Protein AF-A0A2E9SSX1-F1 (afdb_monomer_lite)

Structure (mmCIF, N/CA/C/O backbone):
data_AF-A0A2E9SSX1-F1
#
_entry.id   AF-A0A2E9SSX1-F1
#
loop_
_atom_site.group_PDB
_atom_site.id
_atom_site.type_symbol
_atom_site.label_atom_id
_atom_site.label_alt_id
_atom_site.label_comp_id
_atom_site.label_asym_id
_atom_site.label_entity_id
_atom_site.label_seq_id
_atom_site.pdbx_PDB_ins_code
_atom_site.Cartn_x
_atom_site.Cartn_y
_atom_site.Cartn_z
_atom_site.occupancy
_atom_site.B_iso_or_equiv
_atom_site.auth_seq_id
_atom_site.auth_comp_id
_atom_site.auth_asym_id
_atom_site.auth_atom_id
_atom_site.pdbx_PDB_model_num
ATOM 1 N N . MET A 1 1 ? 26.082 -6.716 4.509 1.00 45.62 1 MET A N 1
ATOM 2 C CA . MET A 1 1 ? 25.498 -6.914 5.852 1.00 45.62 1 MET A CA 1
ATOM 3 C C . MET A 1 1 ? 23.989 -6.959 5.685 1.00 45.62 1 MET A C 1
ATOM 5 O O . MET A 1 1 ? 23.463 -6.058 5.045 1.00 45.62 1 MET A O 1
ATOM 9 N N . GLY A 1 2 ? 23.331 -8.030 6.132 1.00 57.78 2 GLY A N 1
ATOM 10 C CA . GLY A 1 2 ? 21.868 -8.143 6.103 1.00 57.78 2 GLY A CA 1
ATOM 11 C C . GLY A 1 2 ? 21.249 -7.467 7.327 1.00 57.78 2 GLY A C 1
ATOM 12 O O . GLY A 1 2 ? 21.902 -7.371 8.363 1.00 57.78 2 GLY A O 1
ATOM 13 N N . CYS A 1 3 ? 20.024 -6.973 7.188 1.00 67.69 3 CYS A N 1
ATOM 14 C CA . CYS A 1 3 ? 19.233 -6.395 8.268 1.00 67.69 3 CYS A CA 1
ATOM 15 C C . CYS A 1 3 ? 17.930 -7.191 8.365 1.00 67.69 3 CYS A C 1
ATOM 17 O O . CYS A 1 3 ? 17.335 -7.484 7.326 1.00 67.69 3 CYS A O 1
ATOM 19 N N . ASP A 1 4 ? 17.511 -7.553 9.578 1.00 73.81 4 ASP A N 1
ATOM 20 C CA . ASP A 1 4 ? 16.279 -8.315 9.768 1.00 73.81 4 ASP A CA 1
ATOM 21 C C . ASP A 1 4 ? 15.068 -7.472 9.360 1.00 73.81 4 ASP A C 1
ATOM 23 O O . ASP A 1 4 ? 14.946 -6.296 9.728 1.00 73.81 4 ASP A O 1
ATOM 27 N N . ALA A 1 5 ? 14.178 -8.091 8.588 1.00 77.62 5 ALA A N 1
ATOM 28 C CA . ALA A 1 5 ? 12.925 -7.507 8.151 1.00 77.62 5 ALA A CA 1
ATOM 29 C C . ALA A 1 5 ? 11.779 -8.464 8.474 1.00 77.62 5 ALA A C 1
ATOM 31 O O . ALA A 1 5 ? 11.847 -9.650 8.152 1.00 77.62 5 ALA A O 1
ATOM 32 N N . TYR A 1 6 ? 10.721 -7.937 9.083 1.00 82.06 6 TYR A N 1
ATOM 33 C CA . TYR A 1 6 ? 9.558 -8.723 9.485 1.00 82.06 6 TYR A CA 1
ATOM 34 C C . TYR A 1 6 ? 8.300 -8.232 8.771 1.00 82.06 6 TYR A C 1
ATOM 36 O O . TYR A 1 6 ? 8.094 -7.020 8.617 1.00 82.06 6 TYR A O 1
ATOM 44 N N . GLY A 1 7 ? 7.456 -9.179 8.362 1.00 86.44 7 GLY A N 1
ATOM 45 C CA . GLY A 1 7 ? 6.079 -8.907 7.966 1.00 86.44 7 GLY A CA 1
ATOM 46 C C . GLY A 1 7 ? 5.145 -8.776 9.164 1.00 86.44 7 GLY A C 1
ATOM 47 O O . GLY A 1 7 ? 5.546 -8.969 10.314 1.00 86.44 7 GLY A O 1
ATOM 48 N N . MET A 1 8 ? 3.887 -8.426 8.901 1.00 87.62 8 MET A N 1
ATOM 49 C CA . MET A 1 8 ? 2.868 -8.286 9.941 1.00 87.62 8 MET A CA 1
ATOM 50 C C . MET A 1 8 ? 1.512 -8.845 9.518 1.00 87.62 8 MET A C 1
ATOM 52 O O . MET A 1 8 ? 1.109 -8.747 8.361 1.00 87.62 8 MET A O 1
ATOM 56 N N . THR A 1 9 ? 0.774 -9.348 10.502 1.00 89.94 9 THR A N 1
ATOM 57 C CA . THR A 1 9 ? -0.653 -9.650 10.380 1.00 89.94 9 THR A CA 1
ATOM 58 C C . THR A 1 9 ? -1.409 -8.764 11.351 1.00 89.94 9 THR A C 1
ATOM 60 O O . THR A 1 9 ? -1.044 -8.6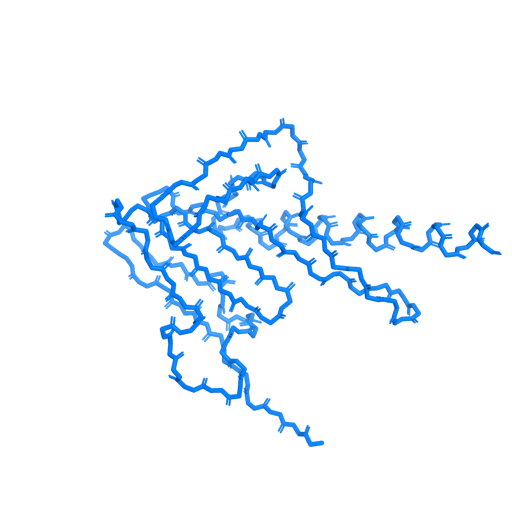66 12.523 1.00 89.94 9 THR A O 1
ATOM 63 N N . ILE A 1 10 ? -2.475 -8.125 10.878 1.00 90.06 10 ILE A N 1
ATOM 64 C CA . ILE A 1 10 ? -3.272 -7.205 11.687 1.00 90.06 10 ILE A CA 1
ATOM 65 C C . ILE A 1 10 ? -4.566 -7.903 12.060 1.00 90.06 10 ILE A C 1
ATOM 67 O O . ILE A 1 10 ? -5.364 -8.241 11.189 1.00 90.06 10 ILE A O 1
ATOM 71 N N . LYS A 1 11 ? -4.782 -8.091 13.359 1.00 91.50 11 LYS A N 1
ATOM 72 C CA . LYS A 1 11 ? -6.036 -8.626 13.888 1.00 91.50 11 LYS A CA 1
ATOM 73 C C . LYS A 1 11 ? -6.933 -7.482 14.317 1.00 91.50 11 LYS A C 1
ATOM 75 O O . LYS A 1 11 ? -6.518 -6.618 15.087 1.00 91.50 11 LYS A O 1
ATOM 80 N N . THR A 1 12 ? -8.157 -7.472 13.812 1.00 88.06 12 THR A N 1
ATOM 81 C CA . THR A 1 12 ? -9.152 -6.443 14.124 1.00 88.06 12 THR A CA 1
ATOM 82 C C . THR A 1 12 ? -10.461 -7.104 14.534 1.00 88.06 12 THR A C 1
ATOM 84 O O . THR A 1 12 ? -10.703 -8.265 14.212 1.00 88.06 12 THR A O 1
ATOM 87 N N . ASN A 1 13 ? -11.356 -6.350 15.174 1.00 88.31 13 ASN A N 1
ATOM 88 C CA . ASN A 1 13 ? -12.698 -6.846 15.508 1.00 88.31 13 ASN A CA 1
ATOM 89 C C . ASN A 1 13 ? -13.545 -7.183 14.267 1.00 88.31 13 ASN A C 1
ATOM 91 O O . ASN A 1 13 ? -14.563 -7.855 14.391 1.00 88.31 13 ASN A O 1
ATOM 95 N N . PHE A 1 14 ? -13.146 -6.707 13.086 1.00 89.56 14 PHE A N 1
ATOM 96 C CA . PHE A 1 14 ? -13.836 -6.969 11.826 1.00 89.56 14 PHE A CA 1
ATOM 97 C C . PHE A 1 14 ? -13.248 -8.183 11.093 1.00 89.56 14 PHE A C 1
ATOM 99 O O . PHE A 1 14 ? -13.913 -8.754 10.231 1.00 89.56 14 PHE A O 1
ATOM 106 N N . GLY A 1 15 ? -12.022 -8.594 11.435 1.00 90.00 15 GLY A N 1
ATOM 107 C CA . GLY A 1 15 ? -11.315 -9.734 10.854 1.00 90.00 15 GLY A CA 1
ATOM 108 C C . GLY A 1 15 ? -9.807 -9.511 10.724 1.00 90.00 15 GLY A C 1
ATOM 109 O O . GLY A 1 15 ? -9.278 -8.450 11.072 1.00 90.00 15 GLY A O 1
ATOM 110 N N . ASP A 1 16 ? -9.127 -10.525 10.189 1.00 92.81 16 ASP A N 1
ATOM 111 C CA . ASP A 1 16 ? -7.666 -10.561 10.078 1.00 92.81 16 ASP A CA 1
ATOM 112 C C . ASP A 1 16 ? -7.192 -10.063 8.706 1.00 92.81 16 ASP A C 1
ATOM 114 O O . ASP A 1 16 ? -7.724 -10.458 7.666 1.00 92.81 16 ASP A O 1
ATOM 118 N N . ILE A 1 17 ? -6.180 -9.200 8.684 1.00 91.88 17 ILE A N 1
ATOM 119 C CA . ILE A 1 17 ? -5.557 -8.663 7.471 1.00 91.88 17 ILE A CA 1
ATOM 120 C C . ILE A 1 17 ? -4.132 -9.210 7.392 1.00 91.88 17 ILE A C 1
ATOM 122 O O . ILE A 1 17 ? -3.223 -8.738 8.075 1.00 91.88 17 ILE A O 1
ATOM 126 N N . GLU A 1 18 ? -3.955 -10.227 6.552 1.00 91.81 18 GLU A N 1
ATOM 127 C CA . GLU A 1 18 ? -2.686 -10.943 6.356 1.00 91.81 18 GLU A CA 1
ATOM 128 C C . GLU A 1 18 ? -1.857 -10.411 5.179 1.00 91.81 18 GLU A C 1
ATOM 130 O O . GLU A 1 18 ? -0.775 -10.919 4.900 1.00 91.81 18 GLU A O 1
ATOM 135 N N . THR A 1 19 ? -2.342 -9.378 4.484 1.00 89.00 19 THR A N 1
ATOM 136 C CA . THR A 1 19 ? -1.723 -8.804 3.276 1.00 89.00 19 THR A CA 1
ATOM 137 C C . THR A 1 19 ? -0.270 -8.355 3.479 1.00 89.00 19 THR A C 1
ATOM 139 O O . THR A 1 19 ? 0.492 -8.243 2.527 1.00 89.00 19 THR A O 1
ATOM 142 N N . PHE A 1 20 ? 0.152 -8.107 4.716 1.00 88.75 20 PHE A N 1
ATOM 143 C CA . PHE A 1 20 ? 1.501 -7.629 5.020 1.00 88.75 20 PHE A CA 1
ATOM 144 C C . PHE A 1 20 ? 2.425 -8.722 5.570 1.00 88.75 20 PHE A C 1
ATOM 146 O O . PHE A 1 20 ? 3.544 -8.411 5.973 1.00 88.75 20 PHE A O 1
ATOM 153 N N . LYS A 1 21 ? 1.994 -9.991 5.596 1.00 86.75 21 LYS A N 1
ATOM 154 C CA . LYS A 1 21 ? 2.782 -11.092 6.178 1.00 86.75 21 LYS A CA 1
ATOM 155 C C . LYS A 1 21 ? 4.102 -11.337 5.437 1.00 86.75 21 LYS A C 1
ATOM 157 O O . LYS A 1 21 ? 5.106 -11.636 6.071 1.00 86.75 21 LYS A O 1
ATOM 162 N N . ASP A 1 22 ? 4.091 -11.142 4.118 1.00 82.38 22 ASP A N 1
ATOM 163 C CA . ASP A 1 22 ? 5.233 -11.372 3.223 1.00 82.38 22 ASP A CA 1
ATOM 164 C C . ASP A 1 22 ? 5.892 -10.054 2.774 1.00 82.38 22 ASP A C 1
ATOM 166 O O . ASP A 1 22 ? 6.783 -10.041 1.925 1.00 82.38 22 ASP A O 1
ATOM 170 N N . VAL A 1 23 ? 5.448 -8.920 3.327 1.00 82.44 23 VAL A N 1
ATOM 171 C CA . VAL A 1 23 ? 5.976 -7.593 3.002 1.00 82.44 23 VAL A CA 1
ATOM 172 C C . VAL A 1 23 ? 6.921 -7.162 4.120 1.00 82.44 23 VAL A C 1
ATOM 174 O O . VAL A 1 23 ? 6.508 -7.154 5.276 1.00 82.44 23 VAL A O 1
ATOM 177 N N . PRO A 1 24 ? 8.163 -6.746 3.825 1.00 81.81 24 PRO A N 1
ATOM 178 C CA . PRO A 1 24 ? 9.053 -6.224 4.851 1.00 81.81 24 PRO A CA 1
ATOM 179 C C . PRO A 1 24 ? 8.508 -4.885 5.362 1.00 81.81 24 PRO A C 1
ATOM 181 O O . PRO A 1 24 ? 8.546 -3.872 4.655 1.00 81.81 24 PRO A O 1
ATOM 184 N N . VAL A 1 25 ? 7.984 -4.881 6.589 1.00 80.62 25 VAL A N 1
ATOM 185 C CA . VAL A 1 25 ? 7.456 -3.669 7.223 1.00 80.62 25 VAL A CA 1
ATOM 186 C C . VAL A 1 25 ? 8.387 -3.158 8.313 1.00 80.62 25 VAL A C 1
ATOM 188 O O . VAL A 1 25 ? 8.759 -1.990 8.297 1.00 80.62 25 VAL A O 1
ATOM 191 N N . MET A 1 26 ? 8.822 -4.028 9.222 1.00 75.94 26 MET A N 1
ATOM 192 C CA . MET A 1 26 ? 9.720 -3.646 10.313 1.00 75.94 26 MET A CA 1
ATOM 193 C C . MET A 1 26 ? 11.161 -3.964 9.922 1.00 75.94 26 MET A C 1
ATOM 195 O O . MET A 1 26 ? 11.598 -5.100 10.087 1.00 75.94 26 MET A O 1
ATOM 199 N N . ILE A 1 27 ? 11.881 -2.982 9.369 1.00 77.38 27 ILE A N 1
ATOM 200 C CA . ILE A 1 27 ? 13.299 -3.126 9.003 1.00 77.38 27 ILE A CA 1
ATOM 201 C C . ILE A 1 27 ? 14.181 -2.565 10.114 1.00 77.38 27 ILE A C 1
ATOM 203 O O . ILE A 1 27 ? 14.109 -1.377 10.433 1.00 77.38 27 ILE A O 1
ATOM 207 N N . GLY A 1 28 ? 15.053 -3.410 10.666 1.00 69.56 28 GLY A N 1
ATOM 208 C CA . GLY A 1 28 ? 16.166 -2.987 11.521 1.00 69.56 28 GLY A CA 1
ATOM 209 C C . GLY A 1 28 ? 15.801 -2.386 12.874 1.00 69.56 28 GLY A C 1
ATOM 210 O O . GLY A 1 28 ? 16.697 -1.928 13.581 1.00 69.56 28 GLY A O 1
ATOM 211 N N . GLN A 1 29 ? 14.517 -2.372 13.243 1.00 69.94 29 GLN A N 1
ATOM 212 C CA . GLN A 1 29 ? 14.017 -1.903 14.535 1.00 69.94 29 GLN A CA 1
ATOM 213 C C . GLN A 1 29 ? 12.773 -2.692 14.951 1.00 69.94 29 GLN A C 1
ATOM 215 O O . GLN A 1 29 ? 11.955 -3.068 14.118 1.00 69.94 29 GLN A O 1
ATOM 220 N N . THR A 1 30 ? 12.616 -2.891 16.259 1.00 68.81 30 THR A N 1
ATOM 221 C CA . THR A 1 30 ? 11.466 -3.569 16.886 1.00 68.81 30 THR A CA 1
ATOM 222 C C . THR A 1 30 ? 10.417 -2.594 17.433 1.00 68.81 30 THR A C 1
ATOM 224 O O . THR A 1 30 ? 9.416 -3.012 18.010 1.00 68.81 30 THR A O 1
ATOM 227 N N . ASP A 1 31 ? 10.627 -1.284 17.271 1.00 78.62 31 ASP A N 1
ATOM 228 C CA . ASP A 1 31 ? 9.670 -0.262 17.697 1.00 78.62 31 ASP A CA 1
ATOM 229 C C . ASP A 1 31 ? 8.524 -0.128 16.683 1.00 78.62 31 ASP A C 1
ATOM 231 O O . ASP A 1 31 ? 8.600 0.616 15.703 1.00 78.62 31 ASP A O 1
ATOM 235 N N . HIS A 1 32 ? 7.443 -0.857 16.949 1.00 75.19 32 HIS A N 1
ATOM 236 C CA . HIS A 1 32 ? 6.233 -0.904 16.131 1.00 75.19 32 HIS A CA 1
ATOM 237 C C . HIS A 1 32 ? 5.587 0.473 15.917 1.00 75.19 32 HIS A C 1
ATOM 239 O O . HIS A 1 32 ? 4.992 0.705 14.864 1.00 75.19 32 HIS A O 1
ATOM 245 N N . SER A 1 33 ? 5.723 1.402 16.874 1.00 78.75 33 SER A N 1
ATOM 246 C CA . SER A 1 33 ? 5.086 2.727 16.810 1.00 78.75 33 SER A CA 1
ATOM 247 C C . SER A 1 33 ? 5.614 3.589 15.658 1.00 78.75 33 SER A C 1
ATOM 249 O O . SER A 1 33 ? 4.937 4.499 15.180 1.00 78.75 33 SER A O 1
ATOM 251 N N . LYS A 1 34 ? 6.813 3.274 15.157 1.00 81.75 34 LYS A N 1
ATOM 252 C CA . LYS A 1 34 ? 7.406 3.953 14.001 1.00 81.75 34 LYS A CA 1
ATOM 253 C C . LYS A 1 34 ? 6.810 3.495 12.676 1.00 81.75 34 LYS A C 1
ATOM 255 O O . LYS A 1 34 ? 6.821 4.266 11.715 1.00 81.75 34 LYS A O 1
ATOM 260 N N . PHE A 1 35 ? 6.283 2.273 12.631 1.00 85.50 35 PHE A N 1
ATOM 261 C CA . PHE A 1 35 ? 5.794 1.631 11.414 1.00 85.50 35 PHE A CA 1
ATOM 262 C C . PHE A 1 35 ? 4.272 1.606 11.330 1.00 85.50 35 PHE A C 1
ATOM 264 O O . PHE A 1 35 ? 3.740 1.606 10.225 1.00 85.50 35 PHE A O 1
ATOM 271 N N . VAL A 1 36 ? 3.574 1.618 12.467 1.00 90.12 36 VAL A N 1
ATOM 272 C CA . VAL A 1 36 ? 2.112 1.583 12.526 1.00 90.12 36 VAL A CA 1
ATOM 273 C C . VAL A 1 36 ? 1.597 2.784 13.309 1.00 90.12 36 VAL A C 1
ATOM 275 O O . VAL A 1 36 ? 1.943 2.980 14.470 1.00 90.12 36 VAL A O 1
ATOM 278 N N . GLU A 1 37 ? 0.735 3.573 12.676 1.00 92.75 37 GLU A N 1
ATOM 279 C CA . GLU A 1 37 ? 0.042 4.707 13.289 1.00 92.75 37 GLU A CA 1
ATOM 280 C C . GLU A 1 37 ? -1.467 4.491 13.129 1.00 92.75 37 GLU A C 1
ATOM 282 O O . GLU A 1 37 ? -1.945 4.183 12.037 1.00 92.75 37 GLU A O 1
ATOM 287 N N . GLN A 1 38 ? -2.231 4.625 14.213 1.00 92.75 38 GLN A N 1
ATOM 288 C CA . GLN A 1 38 ? -3.690 4.557 14.162 1.00 92.75 38 GLN A CA 1
ATOM 289 C C . GLN A 1 38 ? -4.273 5.965 14.054 1.00 92.75 38 GLN A C 1
ATOM 291 O O . GLN A 1 38 ? -3.874 6.871 14.781 1.00 92.75 38 GLN A O 1
ATOM 296 N N . SER A 1 39 ? -5.240 6.134 13.155 1.00 93.81 39 SER A N 1
ATOM 297 C CA . SER A 1 39 ? -5.983 7.389 13.015 1.00 93.81 39 SER A CA 1
ATOM 298 C C . SER A 1 39 ? -6.781 7.730 14.281 1.00 93.81 39 SER A C 1
ATOM 300 O O . SER A 1 39 ? -7.249 6.847 15.002 1.00 93.81 39 SER A O 1
ATOM 302 N N . SER A 1 40 ? -7.019 9.018 14.523 1.00 92.94 40 SER A N 1
ATOM 303 C CA . SER A 1 40 ? -7.803 9.530 15.653 1.00 92.94 40 SER A CA 1
ATOM 304 C C . SER A 1 40 ? -9.249 9.025 15.658 1.00 92.94 40 SER A C 1
ATOM 306 O O . SER A 1 40 ? -9.814 8.783 16.723 1.00 92.94 40 SER A O 1
ATOM 308 N N . CYS A 1 41 ? -9.835 8.799 14.477 1.00 89.81 41 CYS A N 1
ATOM 309 C CA . CYS A 1 41 ? -11.162 8.201 14.324 1.00 89.81 41 CYS A CA 1
ATOM 310 C C . CYS A 1 41 ? -11.171 6.677 14.521 1.00 89.81 41 CYS A C 1
ATOM 312 O O . CYS A 1 41 ? -12.237 6.068 14.503 1.00 89.81 41 CYS A O 1
ATOM 314 N N . LYS A 1 42 ? -9.995 6.056 14.694 1.00 90.50 42 LYS A N 1
ATOM 315 C CA . LYS A 1 42 ? -9.783 4.608 14.841 1.00 90.50 42 LYS A CA 1
ATOM 316 C C . LYS A 1 42 ? -10.288 3.761 13.667 1.00 90.50 42 LYS A C 1
ATOM 318 O O . LYS A 1 42 ? -10.308 2.542 13.789 1.00 90.50 42 LYS A O 1
ATOM 323 N N . GLY A 1 43 ? -10.677 4.382 12.552 1.00 92.44 43 GLY A N 1
ATOM 324 C CA . GLY A 1 43 ? -11.151 3.696 11.346 1.00 92.44 43 GLY A CA 1
ATOM 325 C C . GLY A 1 43 ? -10.023 3.266 10.410 1.00 92.44 43 GLY A C 1
ATOM 326 O O . GLY A 1 43 ? -10.167 2.281 9.696 1.00 92.44 43 GLY A O 1
ATOM 327 N N . TYR A 1 44 ? -8.887 3.966 10.464 1.00 95.38 44 TYR A N 1
ATOM 328 C CA . TYR A 1 44 ? -7.745 3.731 9.583 1.00 95.38 44 TYR A CA 1
ATOM 329 C C . TYR A 1 44 ? -6.456 3.400 10.336 1.00 95.38 44 TYR A C 1
ATOM 331 O O . TYR A 1 44 ? -6.199 3.951 11.416 1.00 95.38 44 TYR A O 1
ATOM 339 N N . LEU A 1 45 ? -5.618 2.574 9.710 1.00 94.62 45 LEU A N 1
ATOM 340 C CA . LEU A 1 45 ? -4.221 2.344 10.080 1.00 94.62 45 LEU A CA 1
ATOM 341 C C . LEU A 1 45 ? -3.303 2.817 8.958 1.00 94.62 45 LEU A C 1
ATOM 343 O O . LEU A 1 45 ? -3.519 2.493 7.794 1.00 94.62 45 LEU A O 1
ATOM 347 N N . LEU A 1 46 ? -2.256 3.545 9.317 1.00 94.62 46 LEU A N 1
ATOM 348 C CA . LEU A 1 46 ? -1.145 3.868 8.438 1.00 94.62 46 LEU A CA 1
ATOM 349 C C . LEU A 1 46 ? -0.018 2.876 8.718 1.00 94.62 46 LEU A C 1
ATOM 351 O O . LEU A 1 46 ? 0.436 2.767 9.856 1.00 94.62 46 LEU A O 1
ATOM 355 N N . ILE A 1 47 ? 0.447 2.187 7.681 1.00 92.81 47 ILE A N 1
ATOM 356 C CA . ILE A 1 47 ? 1.522 1.199 7.771 1.00 92.81 47 ILE A CA 1
ATOM 357 C C . ILE A 1 47 ? 2.662 1.647 6.870 1.00 92.81 47 ILE A C 1
ATOM 359 O O . ILE A 1 47 ? 2.512 1.740 5.654 1.00 92.81 47 ILE A O 1
ATOM 363 N N . LYS A 1 48 ? 3.818 1.923 7.458 1.00 90.94 48 LYS A N 1
ATOM 364 C CA . LYS A 1 48 ? 5.028 2.331 6.745 1.00 90.94 48 LYS A CA 1
ATOM 365 C C . LYS A 1 48 ? 5.882 1.094 6.515 1.00 90.94 48 LYS A C 1
ATOM 367 O O . LYS A 1 48 ? 6.594 0.664 7.413 1.00 90.94 48 LYS A O 1
ATOM 372 N N . GLY A 1 49 ? 5.761 0.509 5.330 1.00 87.19 49 GLY A N 1
ATOM 373 C CA . GLY A 1 49 ? 6.641 -0.556 4.874 1.00 87.19 49 GLY A CA 1
ATOM 374 C C . GLY A 1 49 ? 7.953 -0.031 4.300 1.00 87.19 49 GLY A C 1
ATOM 375 O O . GLY A 1 49 ? 8.148 1.174 4.142 1.00 87.19 49 GLY A O 1
ATOM 376 N N . ALA A 1 50 ? 8.838 -0.959 3.941 1.00 84.88 50 ALA A N 1
ATOM 377 C CA . ALA A 1 50 ? 10.147 -0.658 3.365 1.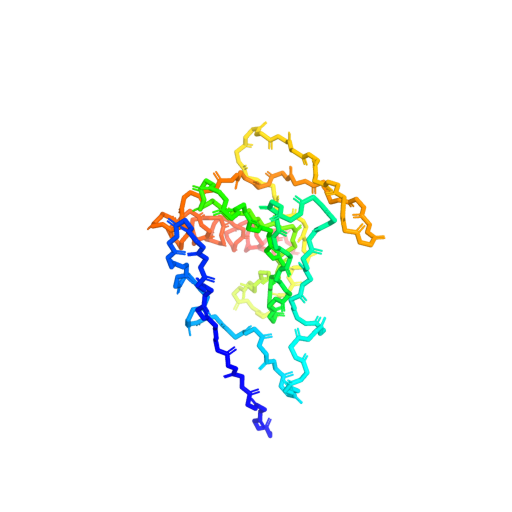00 84.88 50 ALA A CA 1
ATOM 378 C C . ALA A 1 50 ? 10.077 0.147 2.062 1.00 84.88 50 ALA A C 1
ATOM 380 O O . ALA A 1 50 ? 10.797 1.124 1.879 1.00 84.88 50 ALA A O 1
ATOM 381 N N . PHE A 1 51 ? 9.203 -0.300 1.159 1.00 87.06 51 PHE A N 1
ATOM 382 C CA . PHE A 1 51 ? 9.079 0.215 -0.204 1.00 87.06 51 PHE A CA 1
ATOM 383 C C . PHE A 1 51 ? 7.716 0.844 -0.467 1.00 87.06 51 PHE A C 1
ATOM 385 O O . PHE A 1 51 ? 7.455 1.298 -1.573 1.00 87.06 51 PHE A O 1
ATOM 392 N N . ALA A 1 52 ? 6.821 0.860 0.519 1.00 92.00 52 ALA A N 1
ATOM 393 C CA . ALA A 1 52 ? 5.517 1.473 0.354 1.00 92.00 52 ALA A CA 1
ATOM 394 C C . ALA A 1 52 ? 4.910 1.881 1.692 1.00 92.00 52 ALA A C 1
ATOM 396 O O . ALA A 1 52 ? 5.141 1.260 2.727 1.00 92.00 52 ALA A O 1
ATOM 397 N N . THR A 1 53 ? 4.110 2.940 1.657 1.00 94.25 53 THR A N 1
ATOM 398 C CA . THR A 1 53 ? 3.268 3.376 2.768 1.00 94.25 53 THR A CA 1
ATOM 399 C C . THR A 1 53 ? 1.817 3.077 2.429 1.00 94.25 53 THR A C 1
ATOM 401 O O . THR A 1 53 ? 1.291 3.590 1.440 1.00 94.25 53 THR A O 1
ATOM 404 N N . TYR A 1 54 ? 1.175 2.277 3.267 1.00 95.00 54 TYR A N 1
ATOM 405 C CA . TYR A 1 54 ? -0.186 1.793 3.090 1.00 95.00 54 TYR A CA 1
ATOM 406 C C . TYR A 1 54 ? -1.139 2.503 4.046 1.00 95.00 54 TYR A C 1
ATOM 408 O O . TYR A 1 54 ? -0.773 2.824 5.177 1.00 95.00 54 TYR A O 1
ATOM 416 N N . ILE A 1 55 ? -2.377 2.699 3.604 1.00 95.81 55 ILE A N 1
ATOM 417 C CA . ILE A 1 55 ? -3.494 3.101 4.455 1.00 95.81 55 ILE A CA 1
ATOM 418 C C . ILE A 1 55 ? -4.536 1.993 4.406 1.00 95.81 55 ILE A C 1
ATOM 420 O O . ILE A 1 55 ? -5.021 1.630 3.339 1.00 95.81 55 ILE A O 1
ATOM 424 N N . VAL A 1 56 ? -4.866 1.451 5.569 1.00 95.69 56 VAL A N 1
ATOM 425 C CA . VAL A 1 56 ? -5.821 0.359 5.738 1.00 95.69 56 VAL A CA 1
ATOM 426 C C . VAL A 1 56 ? -7.090 0.916 6.350 1.00 95.69 56 VAL A C 1
ATOM 428 O O . VAL A 1 56 ? -7.036 1.491 7.434 1.00 95.69 56 VAL A O 1
ATOM 431 N N . ASP A 1 57 ? -8.218 0.715 5.682 1.00 95.12 57 ASP A N 1
ATOM 432 C CA . ASP A 1 57 ? -9.540 0.834 6.287 1.00 95.12 57 ASP A CA 1
ATOM 433 C C . ASP A 1 57 ? -9.836 -0.454 7.063 1.00 95.12 57 ASP A C 1
ATOM 435 O O . ASP A 1 57 ? -9.909 -1.549 6.497 1.00 95.12 57 ASP A O 1
ATOM 439 N N . ILE A 1 58 ? -9.963 -0.325 8.381 1.00 93.69 58 ILE A N 1
ATOM 440 C CA . ILE A 1 58 ? -10.146 -1.456 9.293 1.00 93.69 58 ILE A CA 1
ATOM 441 C C . ILE A 1 58 ? -11.540 -2.069 9.117 1.00 93.69 58 ILE A C 1
ATOM 443 O O . ILE A 1 58 ? -11.690 -3.290 9.183 1.00 93.69 58 ILE A O 1
ATOM 447 N N . LYS A 1 59 ? -12.562 -1.234 8.909 1.00 93.56 59 LYS A N 1
ATOM 448 C CA . LYS A 1 59 ? -13.957 -1.675 8.874 1.00 93.56 59 LYS A CA 1
ATOM 449 C C . LYS A 1 59 ? -14.246 -2.417 7.577 1.00 93.56 59 LYS A C 1
ATOM 451 O O . LYS A 1 59 ? -14.777 -3.526 7.614 1.00 93.56 59 LYS A O 1
ATOM 456 N N . ASP A 1 60 ? -13.853 -1.821 6.457 1.00 93.88 60 ASP A N 1
ATOM 457 C CA . ASP A 1 60 ? -14.138 -2.366 5.129 1.00 93.88 60 ASP A CA 1
ATOM 458 C C . ASP A 1 60 ? -13.062 -3.365 4.665 1.00 93.88 60 ASP A C 1
ATOM 460 O O . ASP A 1 60 ? -13.237 -4.067 3.665 1.00 93.88 60 ASP A O 1
ATOM 464 N N . GLN A 1 61 ? -11.967 -3.492 5.429 1.00 94.44 61 GLN A N 1
ATOM 465 C CA . GLN A 1 61 ? -10.814 -4.351 5.131 1.00 94.44 61 GLN A CA 1
ATOM 466 C C . GLN A 1 61 ? -10.235 -4.086 3.741 1.00 94.44 61 GLN A C 1
ATOM 468 O O . GLN A 1 61 ? -9.864 -5.002 2.992 1.00 94.44 61 GLN A O 1
ATOM 473 N N . THR A 1 62 ? -10.173 -2.805 3.398 1.00 95.81 62 THR A N 1
ATOM 474 C CA . THR A 1 62 ? -9.605 -2.312 2.152 1.00 95.81 62 THR A CA 1
ATOM 475 C C . THR A 1 62 ? -8.293 -1.596 2.413 1.00 95.81 62 THR A C 1
ATOM 477 O O . THR A 1 62 ? -8.080 -0.998 3.464 1.00 95.81 62 THR A O 1
ATOM 480 N N . ILE A 1 63 ? -7.395 -1.648 1.443 1.00 96.06 63 ILE A N 1
ATOM 481 C CA . ILE A 1 63 ? -6.036 -1.138 1.545 1.00 96.06 63 ILE A CA 1
ATOM 482 C C . ILE A 1 63 ? -5.797 -0.227 0.346 1.00 96.06 63 ILE A C 1
ATOM 484 O O . ILE A 1 63 ? -6.083 -0.597 -0.792 1.00 96.06 63 ILE A O 1
ATOM 488 N N . SER A 1 64 ? -5.271 0.960 0.612 1.00 96.62 64 SER A N 1
ATOM 489 C CA . SER A 1 64 ? -4.780 1.903 -0.386 1.00 96.62 64 SER A CA 1
ATOM 490 C C . SER A 1 64 ? -3.287 2.163 -0.164 1.00 96.62 64 SER A C 1
ATOM 492 O O . SER A 1 64 ? -2.733 1.859 0.898 1.00 96.62 64 SER A O 1
ATOM 494 N N . VAL A 1 65 ? -2.617 2.712 -1.175 1.00 96.00 65 VAL A N 1
ATOM 495 C CA . VAL A 1 65 ? -1.182 3.003 -1.160 1.00 96.00 65 VAL A CA 1
ATOM 496 C C . VAL A 1 65 ? -0.975 4.501 -1.313 1.00 96.00 65 VAL A C 1
ATOM 498 O O . VAL A 1 65 ? -1.374 5.101 -2.306 1.00 96.00 65 VAL A O 1
ATOM 501 N N . TYR A 1 66 ? -0.337 5.112 -0.319 1.00 95.19 66 TYR A N 1
ATOM 502 C CA . TYR A 1 66 ? -0.018 6.536 -0.339 1.00 95.19 66 TYR A CA 1
ATOM 503 C C . TYR A 1 66 ? 1.291 6.826 -1.073 1.00 95.19 66 TYR A C 1
ATOM 505 O O . TYR A 1 66 ? 1.392 7.806 -1.809 1.00 95.19 66 TYR A O 1
ATOM 513 N N . ARG A 1 67 ? 2.300 5.985 -0.845 1.00 94.62 67 ARG A N 1
ATOM 514 C CA . ARG A 1 67 ? 3.645 6.124 -1.404 1.00 94.62 67 ARG A CA 1
ATOM 515 C C . ARG A 1 67 ? 4.155 4.752 -1.798 1.00 94.62 67 ARG A C 1
ATOM 517 O O . ARG A 1 67 ? 3.962 3.818 -1.021 1.00 94.62 67 ARG A O 1
ATOM 524 N N . ALA A 1 68 ? 4.807 4.641 -2.944 1.00 94.38 68 ALA A N 1
ATOM 525 C CA . ALA A 1 68 ? 5.482 3.425 -3.367 1.00 94.38 68 ALA A CA 1
ATOM 526 C C . ALA A 1 68 ? 6.831 3.762 -3.996 1.00 94.38 68 ALA A C 1
ATOM 528 O O . ALA A 1 68 ? 6.987 4.778 -4.669 1.00 94.38 68 ALA A O 1
ATOM 529 N N . THR A 1 69 ? 7.794 2.877 -3.787 1.00 92.62 69 THR A N 1
ATOM 530 C CA . THR A 1 69 ? 9.085 2.901 -4.448 1.00 92.62 69 THR A CA 1
ATOM 531 C C . THR A 1 69 ? 9.143 1.734 -5.424 1.00 92.62 69 THR A C 1
ATOM 533 O O . THR A 1 69 ? 9.223 0.576 -5.019 1.00 92.62 69 THR A O 1
ATOM 536 N N . VAL A 1 70 ? 9.111 2.040 -6.717 1.00 90.50 70 VAL A N 1
ATOM 537 C CA . VAL A 1 70 ? 9.159 1.056 -7.799 1.00 90.50 70 VAL A CA 1
ATOM 538 C C . VAL A 1 70 ? 10.582 0.974 -8.338 1.00 90.50 70 VAL A C 1
ATOM 540 O O . VAL A 1 70 ? 11.192 1.987 -8.679 1.00 90.50 70 VAL A O 1
ATOM 543 N N . ARG A 1 71 ? 11.110 -0.247 -8.437 1.00 88.62 71 ARG A N 1
ATOM 544 C CA . ARG A 1 71 ? 12.416 -0.517 -9.046 1.00 88.62 71 ARG A CA 1
ATOM 545 C C . ARG A 1 71 ? 12.259 -0.887 -10.522 1.00 88.62 71 ARG A C 1
ATOM 547 O O . ARG A 1 71 ? 11.513 -1.818 -10.836 1.00 88.62 71 ARG A O 1
ATOM 554 N N . GLY A 1 72 ? 12.960 -0.159 -11.387 1.00 83.25 72 GLY A N 1
ATOM 555 C CA . GLY A 1 72 ? 13.119 -0.418 -12.818 1.00 83.25 72 GLY A CA 1
ATOM 556 C C . GLY A 1 72 ? 14.107 -1.549 -13.121 1.00 83.25 72 GLY A C 1
ATOM 557 O O . GLY A 1 72 ? 14.721 -2.125 -12.219 1.00 83.25 72 GLY A O 1
ATOM 558 N N . VAL A 1 73 ? 14.243 -1.893 -14.404 1.00 81.56 73 VAL A N 1
ATOM 559 C CA . VAL A 1 73 ? 15.042 -3.047 -14.859 1.00 81.56 73 VAL A CA 1
ATOM 560 C C . VAL A 1 73 ? 16.547 -2.799 -14.705 1.00 81.56 73 VAL A C 1
ATOM 562 O O . VAL A 1 73 ? 17.272 -3.735 -14.374 1.00 81.56 73 VAL A O 1
ATOM 565 N N . ASN A 1 74 ? 17.023 -1.555 -14.839 1.00 81.44 74 ASN A N 1
ATOM 566 C CA . ASN A 1 74 ? 18.442 -1.213 -14.692 1.00 81.44 74 ASN A CA 1
ATOM 567 C C . ASN A 1 74 ? 18.757 -0.618 -13.312 1.00 81.44 74 ASN A C 1
ATOM 569 O O . ASN A 1 74 ? 19.645 0.222 -13.172 1.00 81.44 74 ASN A O 1
ATOM 573 N N . ASN A 1 75 ? 18.052 -1.070 -12.271 1.00 81.31 75 ASN A N 1
ATOM 574 C CA . ASN A 1 75 ? 18.185 -0.569 -10.899 1.00 81.31 75 ASN A CA 1
ATOM 575 C C . ASN A 1 75 ? 17.825 0.910 -10.718 1.00 81.31 75 ASN A C 1
ATOM 577 O O . ASN A 1 75 ? 18.255 1.520 -9.736 1.00 81.31 75 ASN A O 1
ATOM 581 N N . GLU A 1 76 ? 17.012 1.480 -11.603 1.00 83.62 76 GLU A N 1
ATOM 582 C CA . GLU A 1 76 ? 16.412 2.783 -11.351 1.00 83.62 76 GLU A CA 1
ATOM 583 C C . GLU A 1 76 ? 15.401 2.665 -10.209 1.00 83.62 76 GLU A C 1
ATOM 585 O O . GLU A 1 76 ? 14.605 1.726 -10.159 1.00 83.62 76 GLU A O 1
ATOM 590 N N . TRP A 1 77 ? 15.419 3.620 -9.287 1.00 85.88 77 TRP A N 1
ATOM 591 C CA . TRP A 1 77 ? 14.444 3.696 -8.206 1.00 85.88 77 TRP A CA 1
ATOM 592 C C . TRP A 1 77 ? 13.545 4.899 -8.450 1.00 85.88 77 TRP A C 1
ATOM 594 O O . TRP A 1 77 ? 14.024 6.028 -8.537 1.00 85.88 77 TRP A O 1
ATOM 604 N N . CYS A 1 78 ? 12.245 4.652 -8.561 1.00 86.50 78 CYS A N 1
ATOM 605 C CA . CYS A 1 78 ? 11.233 5.688 -8.685 1.00 86.50 78 CYS A CA 1
ATOM 606 C C . CYS A 1 78 ? 10.412 5.724 -7.400 1.00 86.50 78 CYS A C 1
ATOM 608 O O . CYS A 1 78 ? 9.752 4.745 -7.060 1.00 86.50 78 CYS A O 1
ATOM 610 N N . ASP A 1 79 ? 10.486 6.834 -6.674 1.00 91.69 79 ASP A N 1
ATOM 611 C CA . ASP A 1 79 ? 9.715 7.059 -5.458 1.00 91.69 79 ASP A CA 1
ATOM 612 C C . ASP A 1 79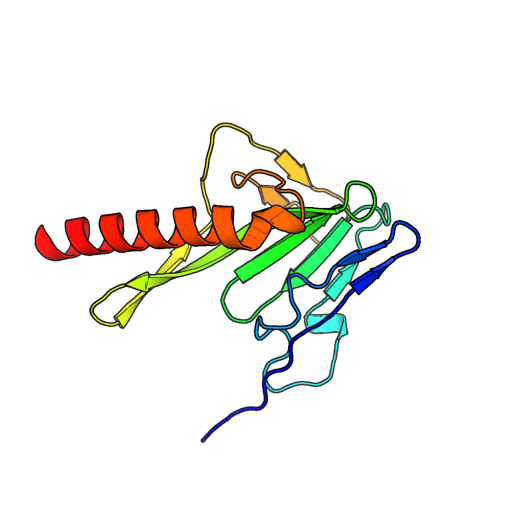 ? 8.577 8.036 -5.756 1.00 91.69 79 ASP A C 1
ATOM 614 O O . ASP A 1 79 ? 8.817 9.172 -6.169 1.00 91.69 79 ASP A O 1
ATOM 618 N N . GLU A 1 80 ? 7.340 7.580 -5.590 1.00 91.56 80 GLU A N 1
ATOM 619 C CA . GLU A 1 80 ? 6.166 8.289 -6.083 1.00 91.56 80 GLU A CA 1
ATOM 620 C C . GLU A 1 80 ? 4.929 8.093 -5.205 1.00 91.56 80 GLU A C 1
ATOM 622 O O . GLU A 1 80 ? 4.839 7.181 -4.377 1.00 91.56 80 GLU A O 1
ATOM 627 N N . ASN A 1 81 ? 3.944 8.965 -5.415 1.00 93.31 81 ASN A N 1
ATOM 628 C CA . ASN A 1 81 ? 2.580 8.770 -4.946 1.00 93.31 81 ASN A CA 1
ATOM 629 C C . ASN A 1 81 ? 1.812 7.971 -6.007 1.00 93.31 81 ASN A C 1
ATOM 631 O O . ASN A 1 81 ? 1.633 8.487 -7.112 1.00 93.31 81 ASN A O 1
ATOM 635 N N . PRO A 1 82 ? 1.358 6.740 -5.711 1.00 92.62 82 PRO A N 1
ATOM 636 C CA . PRO A 1 82 ? 0.692 5.927 -6.712 1.00 92.62 82 PRO A CA 1
ATOM 637 C C . PRO A 1 82 ? -0.605 6.551 -7.212 1.00 92.62 82 PRO A C 1
ATOM 639 O O . PRO A 1 82 ? -1.499 6.882 -6.432 1.00 92.62 82 PRO A O 1
ATOM 642 N N . ILE A 1 83 ? -0.703 6.668 -8.534 1.00 92.75 83 ILE A N 1
ATOM 643 C CA . ILE A 1 83 ? -1.910 7.093 -9.239 1.00 92.75 83 ILE A CA 1
ATOM 644 C C . ILE A 1 83 ? -2.402 5.894 -10.036 1.00 92.75 83 ILE A C 1
ATOM 646 O O . ILE A 1 83 ? -1.753 5.459 -10.989 1.00 92.75 83 ILE A O 1
ATOM 650 N N . TYR A 1 84 ? -3.539 5.337 -9.629 1.00 92.56 84 TYR A N 1
ATOM 651 C CA . TYR A 1 84 ? -4.117 4.173 -10.283 1.00 92.56 84 TYR A CA 1
ATOM 652 C C . TYR A 1 84 ? -5.641 4.258 -10.253 1.00 92.56 84 TYR A C 1
ATOM 654 O O . TYR A 1 84 ? -6.239 4.553 -9.228 1.00 92.56 84 TYR A O 1
ATOM 662 N N . GLY A 1 85 ? -6.301 4.012 -11.383 1.00 86.81 85 GLY A N 1
ATOM 663 C CA . GLY A 1 85 ? -7.747 4.220 -11.486 1.00 86.81 85 GLY A CA 1
ATOM 664 C C . GLY A 1 85 ? -8.142 5.702 -11.565 1.00 86.81 85 GLY A C 1
ATOM 665 O O . GLY A 1 85 ? -7.386 6.531 -12.066 1.00 86.81 85 GLY A O 1
ATOM 666 N N . LYS A 1 86 ? -9.377 6.017 -11.155 1.00 86.06 86 LYS A N 1
ATOM 667 C CA . LYS A 1 86 ? -9.996 7.351 -11.315 1.00 86.06 86 LYS A CA 1
ATOM 668 C C . LYS A 1 86 ? -10.381 8.022 -9.997 1.00 86.06 86 LYS A C 1
ATOM 670 O O . LYS A 1 86 ? -10.805 9.172 -10.004 1.00 86.06 86 LYS A O 1
ATOM 675 N N . GLU A 1 87 ? -10.305 7.290 -8.894 1.00 84.38 87 GLU A N 1
ATOM 676 C CA . GLU A 1 87 ? -10.794 7.751 -7.601 1.00 84.38 87 GLU A CA 1
ATOM 677 C C . GLU A 1 87 ? -9.709 8.520 -6.854 1.00 84.38 87 GLU A C 1
ATOM 679 O O . GLU A 1 87 ? -8.532 8.165 -6.882 1.00 84.38 87 GLU A O 1
ATOM 684 N N . THR A 1 88 ? -10.129 9.571 -6.157 1.00 90.19 88 THR A N 1
ATOM 685 C CA . THR A 1 88 ? -9.275 10.347 -5.259 1.00 90.19 88 THR A CA 1
ATOM 686 C C . THR A 1 88 ? -9.943 10.437 -3.900 1.00 90.19 88 THR A C 1
ATOM 688 O O . THR A 1 88 ? -11.125 10.773 -3.811 1.00 90.19 88 THR A O 1
ATOM 691 N N . CYS A 1 89 ? -9.196 10.158 -2.840 1.00 91.69 89 CYS A N 1
ATOM 692 C CA . CYS A 1 89 ? -9.696 10.164 -1.474 1.00 91.69 89 CYS A CA 1
ATOM 693 C C . CYS A 1 89 ? -8.766 10.972 -0.567 1.00 91.69 89 CYS A C 1
ATOM 695 O O . CYS A 1 89 ? -7.550 10.986 -0.748 1.00 91.69 89 CYS A O 1
ATOM 697 N N . HIS A 1 90 ? -9.339 11.627 0.438 1.00 91.25 90 HIS A N 1
ATOM 698 C CA . HIS A 1 90 ? -8.582 12.273 1.501 1.00 91.25 90 HIS A CA 1
ATOM 699 C C . HIS A 1 90 ? -8.839 11.549 2.814 1.00 91.25 90 HIS A C 1
ATOM 701 O O . HIS A 1 90 ? -9.981 11.453 3.260 1.00 91.25 90 HIS A O 1
ATOM 707 N N . VAL A 1 91 ? -7.767 11.102 3.462 1.00 90.12 91 VAL A N 1
ATOM 708 C CA . VAL A 1 91 ? -7.833 10.504 4.794 1.00 90.12 91 VAL A CA 1
ATOM 709 C C . VAL A 1 91 ? -7.257 11.483 5.810 1.00 90.12 91 VAL A C 1
ATOM 711 O O . VAL A 1 91 ? -6.138 11.986 5.666 1.00 90.12 91 VAL A O 1
ATOM 714 N N . GLN A 1 92 ? -8.057 11.766 6.836 1.00 88.62 92 GLN A N 1
ATOM 715 C CA . GLN A 1 92 ? -7.722 12.640 7.957 1.00 88.62 92 GLN A CA 1
ATOM 716 C C . GLN A 1 92 ? -7.605 11.828 9.254 1.00 88.62 92 GLN A C 1
ATOM 718 O O . GLN A 1 92 ? -7.992 10.662 9.316 1.00 88.62 92 GLN A O 1
ATOM 723 N N . GLY A 1 93 ? -7.083 12.463 10.304 1.00 86.44 93 GLY A N 1
ATOM 724 C CA . GLY A 1 93 ? -6.972 11.862 11.635 1.00 86.44 93 GLY A CA 1
ATOM 725 C C . GLY A 1 93 ? -5.614 11.240 11.948 1.00 86.44 93 GLY A C 1
ATOM 726 O O . GLY A 1 93 ? -5.432 10.717 13.040 1.00 86.44 93 GLY A O 1
ATOM 727 N N . PHE A 1 94 ? -4.652 11.320 11.036 1.00 90.44 94 PHE A N 1
ATOM 728 C CA . PHE A 1 94 ? -3.243 11.063 11.335 1.00 90.44 94 PHE A CA 1
ATOM 729 C C . PHE A 1 94 ? -2.522 12.367 11.698 1.00 90.44 94 PHE A C 1
ATOM 731 O O . PHE A 1 94 ? -3.104 13.451 11.629 1.00 90.44 94 PHE A O 1
ATOM 738 N N . SER A 1 95 ? -1.227 12.277 12.006 1.00 85.88 95 SER A N 1
ATOM 739 C CA . SER A 1 95 ? -0.337 13.439 12.180 1.00 85.88 95 SER A CA 1
ATOM 740 C C . SER A 1 95 ? -0.333 14.422 10.995 1.00 85.88 95 SER A C 1
ATOM 742 O O . SER A 1 95 ? 0.060 15.578 11.149 1.00 85.88 95 SER A O 1
ATOM 744 N N . ARG A 1 96 ? -0.769 13.979 9.808 1.00 88.69 96 ARG A N 1
ATOM 745 C CA . ARG A 1 96 ? -0.927 14.786 8.591 1.00 88.69 96 ARG A CA 1
ATOM 746 C C . ARG A 1 96 ? -2.138 14.328 7.774 1.00 88.69 96 ARG A C 1
ATOM 748 O O . ARG A 1 96 ? -2.696 13.260 8.019 1.00 88.69 96 ARG A O 1
AT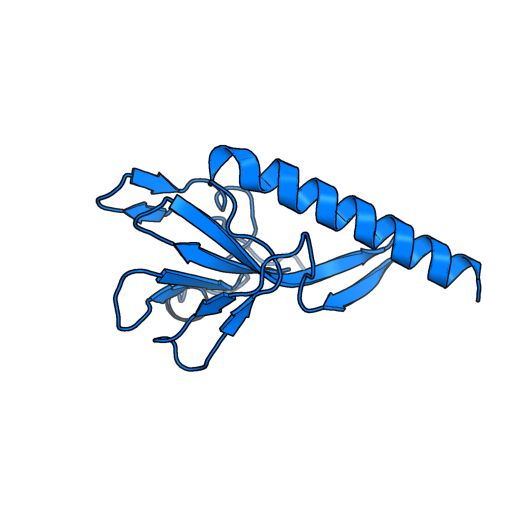OM 755 N N . HIS A 1 97 ? -2.507 15.109 6.761 1.00 90.38 97 HIS A N 1
ATOM 756 C CA . HIS A 1 97 ? -3.514 14.711 5.776 1.00 90.38 97 HIS A CA 1
ATOM 757 C C . HIS A 1 97 ? -2.886 13.856 4.674 1.00 90.38 97 HIS A C 1
ATOM 759 O O . HIS A 1 97 ? -1.825 14.199 4.151 1.00 90.38 97 HIS A O 1
ATOM 765 N N . TYR A 1 98 ? -3.563 12.773 4.301 1.00 92.56 98 TYR A N 1
ATOM 766 C CA . TYR A 1 98 ? -3.128 11.879 3.234 1.00 92.56 98 TYR A CA 1
ATOM 767 C C . TYR A 1 98 ? -4.085 11.981 2.050 1.00 92.56 98 TYR A C 1
ATOM 769 O O . TYR A 1 98 ? -5.265 11.657 2.169 1.00 92.56 98 TYR A O 1
ATOM 777 N N . HIS A 1 99 ? -3.572 12.448 0.913 1.00 93.56 99 HIS A N 1
ATOM 778 C CA . HIS A 1 99 ? -4.283 12.425 -0.361 1.00 93.56 99 HIS A CA 1
ATOM 779 C C . HIS A 1 99 ? -3.917 11.141 -1.108 1.00 93.56 99 HIS A C 1
ATOM 781 O O . HIS A 1 99 ? -2.743 10.891 -1.377 1.00 93.56 99 HIS A O 1
ATOM 787 N N . LEU A 1 100 ? -4.920 10.319 -1.393 1.00 94.12 100 LEU A N 1
ATOM 788 C CA . LEU A 1 100 ? -4.794 9.009 -2.013 1.00 94.12 100 LEU A CA 1
ATOM 789 C C . LEU A 1 100 ? -5.387 9.052 -3.416 1.00 94.12 100 LEU A C 1
ATOM 791 O O . LEU A 1 100 ? -6.539 9.441 -3.592 1.00 94.12 100 LEU A O 1
ATOM 795 N N . GLN A 1 101 ? -4.601 8.618 -4.395 1.00 94.62 101 GLN A N 1
ATOM 796 C CA . GLN A 1 101 ? -5.030 8.439 -5.789 1.00 94.62 101 GLN A CA 1
ATOM 797 C C . GLN A 1 101 ? -4.895 6.980 -6.243 1.00 94.62 101 GLN A C 1
ATOM 799 O O . GLN A 1 101 ? -5.137 6.655 -7.402 1.00 94.62 101 GLN A O 1
ATOM 804 N N . PHE A 1 102 ? -4.498 6.103 -5.322 1.00 95.94 102 PHE A N 1
ATOM 805 C CA . PHE A 1 102 ? -4.622 4.663 -5.449 1.00 95.94 102 PHE A CA 1
ATOM 806 C C . PHE A 1 102 ? -5.933 4.242 -4.774 1.00 95.94 102 PHE A C 1
ATOM 808 O O . PHE A 1 102 ? -6.209 4.697 -3.656 1.00 95.94 102 PHE A O 1
ATOM 815 N N . PRO A 1 103 ? -6.753 3.388 -5.402 1.00 95.25 103 PRO A N 1
ATOM 816 C CA . PRO A 1 103 ? -8.073 3.073 -4.888 1.00 95.25 103 PRO A CA 1
ATOM 817 C C . PRO A 1 103 ? -7.961 2.241 -3.612 1.00 95.25 103 PRO A C 1
ATOM 819 O O . PRO A 1 103 ? -6.962 1.563 -3.365 1.00 95.25 103 PRO A O 1
ATOM 822 N N . PHE A 1 104 ? -9.014 2.253 -2.806 1.00 95.69 104 PHE A N 1
ATOM 823 C CA . PHE A 1 104 ? -9.144 1.291 -1.721 1.00 95.69 104 PHE A CA 1
ATOM 824 C C . PHE A 1 104 ? -9.501 -0.080 -2.301 1.00 95.69 104 PHE A C 1
ATOM 826 O O . PHE A 1 104 ? -10.582 -0.288 -2.845 1.00 95.69 104 PHE A O 1
ATOM 833 N N . VAL A 1 105 ? -8.575 -1.032 -2.194 1.00 95.69 105 VAL A N 1
ATOM 834 C CA . VAL A 1 105 ? -8.726 -2.389 -2.732 1.00 95.69 105 VAL A CA 1
ATOM 835 C C . VAL A 1 105 ? -8.960 -3.365 -1.591 1.00 95.69 105 VAL A C 1
ATOM 837 O O . VAL A 1 105 ? -8.255 -3.324 -0.586 1.00 95.69 105 VAL A O 1
ATOM 840 N N . ARG A 1 106 ? -9.922 -4.280 -1.734 1.00 95.44 106 ARG A N 1
ATOM 841 C CA . ARG A 1 106 ? -10.148 -5.329 -0.728 1.00 95.44 106 ARG A CA 1
ATOM 842 C C . ARG A 1 106 ? -8.888 -6.172 -0.522 1.00 95.44 106 ARG A C 1
ATOM 844 O O . ARG A 1 106 ? -8.199 -6.507 -1.488 1.00 95.44 106 ARG A O 1
ATOM 851 N N . LYS A 1 107 ? -8.610 -6.540 0.733 1.00 93.50 107 LYS A N 1
ATOM 852 C CA . LYS A 1 107 ? -7.390 -7.260 1.141 1.00 93.50 107 LYS A CA 1
ATOM 853 C C . LYS A 1 107 ? -7.061 -8.503 0.298 1.00 93.50 107 LYS A C 1
ATOM 855 O O . LYS A 1 107 ? -5.888 -8.786 0.078 1.00 93.50 107 LYS A O 1
ATOM 860 N N . ASP A 1 108 ? -8.075 -9.218 -0.194 1.00 93.06 108 ASP A N 1
ATOM 861 C CA . ASP A 1 108 ? -7.956 -10.443 -0.996 1.00 93.06 108 ASP A CA 1
ATOM 862 C C . ASP A 1 108 ? -7.458 -10.182 -2.423 1.00 93.06 108 ASP A C 1
ATOM 864 O O . ASP A 1 108 ? -6.822 -11.043 -3.024 1.00 93.06 108 ASP A O 1
ATOM 868 N N . ARG A 1 109 ? -7.699 -8.979 -2.954 1.00 94.69 109 ARG A N 1
ATOM 869 C CA . ARG A 1 109 ? -7.271 -8.566 -4.301 1.00 94.69 109 ARG A CA 1
ATOM 870 C C . ARG A 1 109 ? -6.083 -7.616 -4.290 1.00 94.69 109 ARG A C 1
ATOM 872 O O . ARG A 1 109 ? -5.567 -7.283 -5.353 1.00 94.69 109 ARG A O 1
ATOM 879 N N . PHE A 1 110 ? -5.651 -7.169 -3.112 1.00 94.88 110 PHE A N 1
ATOM 880 C CA . PHE A 1 110 ? -4.650 -6.116 -2.985 1.00 94.88 110 PHE A CA 1
ATOM 881 C C . PHE A 1 110 ? -3.350 -6.441 -3.728 1.00 94.88 110 PHE A C 1
ATOM 883 O O . PHE A 1 110 ? -2.905 -5.636 -4.538 1.00 94.88 110 PHE A O 1
ATOM 890 N N . HIS A 1 111 ? -2.774 -7.629 -3.517 1.00 93.44 111 HIS A N 1
ATOM 891 C CA . HIS A 1 111 ? -1.518 -8.013 -4.174 1.00 93.44 111 HIS A CA 1
ATOM 892 C C . HIS A 1 111 ? -1.631 -8.076 -5.693 1.00 93.44 111 HIS A C 1
ATOM 894 O O . HIS A 1 111 ? -0.691 -7.700 -6.384 1.00 93.44 111 HIS A O 1
ATOM 900 N N . GLN A 1 112 ? -2.779 -8.520 -6.207 1.00 94.69 112 GLN A N 1
ATOM 901 C CA . GLN A 1 112 ? -3.027 -8.541 -7.642 1.00 94.69 112 GLN A CA 1
ATOM 902 C C . GLN A 1 112 ? -3.041 -7.112 -8.194 1.00 94.69 112 GLN A C 1
ATOM 904 O O . GLN A 1 112 ? -2.256 -6.787 -9.076 1.00 94.69 112 GLN A O 1
ATOM 909 N N . VAL A 1 113 ? -3.872 -6.238 -7.621 1.00 95.69 113 VAL A N 1
ATOM 910 C CA . VAL A 1 113 ? -4.038 -4.864 -8.116 1.00 95.69 113 VAL A CA 1
ATOM 911 C C . VAL A 1 113 ? -2.761 -4.038 -7.949 1.00 95.69 113 VAL A C 1
ATOM 913 O O . VAL A 1 113 ? -2.385 -3.279 -8.841 1.00 95.69 113 VAL A O 1
ATOM 916 N N . PHE A 1 114 ? -2.063 -4.188 -6.823 1.00 94.94 114 PHE A N 1
ATOM 917 C CA . PHE A 1 114 ? -0.796 -3.501 -6.603 1.00 94.94 114 PHE A CA 1
ATOM 918 C C . PHE A 1 114 ? 0.314 -4.052 -7.509 1.00 94.94 114 PHE A C 1
ATOM 920 O O . PHE A 1 114 ? 1.097 -3.276 -8.050 1.00 94.94 114 PHE A O 1
ATOM 927 N N . GLY A 1 115 ? 0.336 -5.364 -7.761 1.00 94.06 115 GLY A N 1
ATOM 928 C CA . GLY A 1 115 ? 1.242 -5.978 -8.731 1.00 94.06 115 GLY A CA 1
ATOM 929 C C . GLY A 1 115 ? 1.015 -5.475 -10.160 1.00 94.06 115 GLY A C 1
ATOM 930 O O . GLY A 1 115 ? 1.982 -5.176 -10.861 1.00 94.06 115 GLY A O 1
ATOM 931 N N . ASP A 1 116 ? -0.244 -5.302 -10.573 1.00 95.38 116 ASP A N 1
ATOM 932 C CA . ASP A 1 116 ? -0.596 -4.727 -11.878 1.00 95.38 116 ASP A CA 1
ATOM 933 C C . ASP A 1 116 ? -0.111 -3.273 -12.002 1.00 95.38 116 ASP A C 1
ATOM 935 O O . ASP A 1 116 ? 0.440 -2.880 -13.036 1.00 95.38 116 ASP A O 1
ATOM 939 N N . TYR A 1 117 ? -0.259 -2.483 -10.934 1.00 94.88 117 TYR A N 1
ATOM 940 C CA . TYR A 1 117 ? 0.294 -1.131 -10.852 1.00 94.88 117 TYR A CA 1
ATOM 941 C C . TYR A 1 117 ? 1.824 -1.128 -10.980 1.00 94.88 117 TYR A C 1
ATOM 943 O O . TYR A 1 117 ? 2.369 -0.402 -11.813 1.00 94.88 117 TYR A O 1
ATOM 951 N N . GLU A 1 118 ? 2.528 -1.956 -10.203 1.00 93.75 118 GLU A N 1
ATOM 952 C CA . GLU A 1 118 ? 3.990 -2.036 -10.269 1.00 93.75 118 GLU A CA 1
ATOM 953 C C . GLU A 1 118 ? 4.470 -2.455 -11.662 1.00 93.75 118 GLU A C 1
ATOM 955 O O . GLU A 1 118 ? 5.426 -1.884 -12.187 1.00 93.75 118 GLU A O 1
ATOM 960 N N . ALA A 1 119 ? 3.806 -3.430 -12.286 1.00 93.56 119 ALA A N 1
ATOM 961 C CA . ALA A 1 119 ? 4.135 -3.883 -13.632 1.00 93.56 119 ALA A CA 1
ATOM 962 C C . ALA A 1 119 ? 3.950 -2.766 -14.670 1.00 93.56 119 ALA A C 1
ATOM 964 O O . ALA A 1 119 ? 4.812 -2.583 -15.534 1.00 93.56 119 ALA A O 1
ATOM 965 N N . LEU A 1 120 ? 2.863 -1.994 -14.570 1.00 93.88 120 LEU A N 1
ATOM 966 C CA . LEU A 1 120 ? 2.627 -0.825 -15.416 1.00 93.88 120 LEU A CA 1
ATOM 967 C C . LEU A 1 120 ? 3.731 0.225 -15.235 1.00 93.88 120 LEU A C 1
ATOM 969 O O . LEU A 1 120 ? 4.308 0.680 -16.223 1.00 93.88 120 LEU A O 1
ATOM 973 N N . ARG A 1 121 ? 4.067 0.576 -13.988 1.00 93.00 121 ARG A N 1
ATOM 974 C CA . ARG A 1 121 ? 5.107 1.573 -13.697 1.00 93.00 121 ARG A CA 1
ATOM 975 C C . ARG A 1 121 ? 6.485 1.123 -14.154 1.00 93.00 121 ARG A C 1
ATOM 977 O O . ARG A 1 121 ? 7.200 1.918 -14.754 1.00 93.00 121 ARG A O 1
ATOM 984 N N . ARG A 1 122 ? 6.841 -0.153 -13.978 1.00 91.88 122 ARG A N 1
ATOM 985 C CA . ARG A 1 122 ? 8.099 -0.708 -14.508 1.00 91.88 122 ARG A CA 1
ATOM 986 C C . ARG A 1 122 ? 8.195 -0.568 -16.028 1.00 91.88 122 ARG A C 1
ATOM 988 O O . ARG A 1 122 ? 9.256 -0.200 -16.521 1.00 91.88 122 ARG A O 1
ATOM 995 N N . ARG A 1 123 ? 7.103 -0.809 -16.768 1.00 92.38 123 ARG A N 1
ATOM 996 C CA . ARG A 1 123 ? 7.068 -0.600 -18.230 1.00 92.38 123 ARG A CA 1
ATOM 997 C C . ARG A 1 123 ? 7.260 0.868 -18.598 1.00 92.38 123 ARG A C 1
ATOM 999 O O . ARG A 1 123 ? 8.085 1.165 -19.449 1.00 92.38 123 ARG A O 1
ATOM 1006 N N . GLN A 1 124 ? 6.567 1.777 -17.915 1.00 91.06 124 GLN A N 1
ATOM 1007 C CA . GLN A 1 124 ? 6.689 3.217 -18.165 1.00 91.06 124 GLN A CA 1
ATOM 1008 C C . GLN A 1 124 ? 8.097 3.744 -17.857 1.00 91.06 124 GLN A C 1
ATOM 1010 O O . GLN A 1 124 ? 8.628 4.545 -18.618 1.00 91.06 124 GLN A O 1
ATOM 1015 N N . ILE A 1 125 ? 8.725 3.269 -16.776 1.00 89.81 125 ILE A N 1
ATOM 1016 C CA . ILE A 1 125 ? 10.124 3.586 -16.460 1.00 89.81 125 ILE A CA 1
ATOM 1017 C C . ILE A 1 125 ? 11.038 3.081 -17.580 1.00 89.81 125 ILE A C 1
ATOM 1019 O O . ILE A 1 125 ? 11.864 3.841 -18.067 1.00 89.81 125 ILE A O 1
ATOM 1023 N N . GLN A 1 126 ? 10.857 1.838 -18.036 1.00 89.31 126 GLN A N 1
ATOM 1024 C CA . GLN A 1 126 ? 11.665 1.275 -19.118 1.00 89.31 126 GLN A CA 1
ATOM 1025 C C . GLN A 1 126 ? 11.526 2.059 -20.429 1.00 89.31 126 GLN A C 1
ATOM 1027 O O . GLN A 1 126 ? 12.521 2.300 -21.106 1.00 89.31 126 GLN A O 1
ATOM 1032 N N . GLU A 1 127 ? 10.304 2.441 -20.801 1.00 90.12 127 GLU A N 1
ATOM 1033 C CA . GLU A 1 127 ? 10.039 3.242 -22.000 1.00 90.12 127 GLU A CA 1
ATOM 1034 C C . GLU A 1 127 ? 10.719 4.611 -21.920 1.00 90.12 127 GLU A C 1
ATOM 1036 O O . GLU A 1 127 ? 11.337 5.038 -22.892 1.00 90.12 127 GLU A O 1
ATOM 1041 N N . LEU A 1 128 ? 10.667 5.262 -20.754 1.00 85.81 128 LEU A N 1
ATOM 1042 C CA . LEU A 1 128 ? 11.363 6.526 -20.514 1.00 85.81 128 LEU A CA 1
ATOM 1043 C C . LEU A 1 128 ? 12.884 6.361 -20.580 1.00 85.81 128 LEU A C 1
ATOM 1045 O O . LEU A 1 128 ? 13.541 7.177 -21.216 1.00 85.81 128 LEU A O 1
ATOM 1049 N N . THR A 1 129 ? 13.442 5.307 -19.977 1.00 84.19 129 THR A N 1
ATOM 1050 C CA . THR A 1 129 ? 14.884 5.035 -20.037 1.00 84.19 129 THR A CA 1
ATOM 1051 C C . THR A 1 129 ? 15.347 4.756 -21.468 1.00 84.19 129 THR A C 1
ATOM 1053 O O . THR A 1 129 ? 16.404 5.228 -21.860 1.00 84.19 129 THR A O 1
ATOM 1056 N N . ASN A 1 130 ? 14.569 4.017 -22.265 1.00 84.44 130 ASN A N 1
ATOM 1057 C CA . ASN A 1 130 ? 14.918 3.703 -23.657 1.00 84.44 130 ASN A CA 1
ATOM 1058 C C . ASN A 1 130 ? 14.819 4.911 -24.603 1.00 84.44 130 ASN A C 1
ATOM 1060 O O . ASN A 1 130 ? 15.360 4.863 -25.706 1.00 84.44 130 ASN A O 1
ATOM 1064 N N . ALA A 1 131 ? 14.062 5.940 -24.220 1.00 80.06 131 ALA A N 1
ATOM 1065 C CA . ALA A 1 131 ?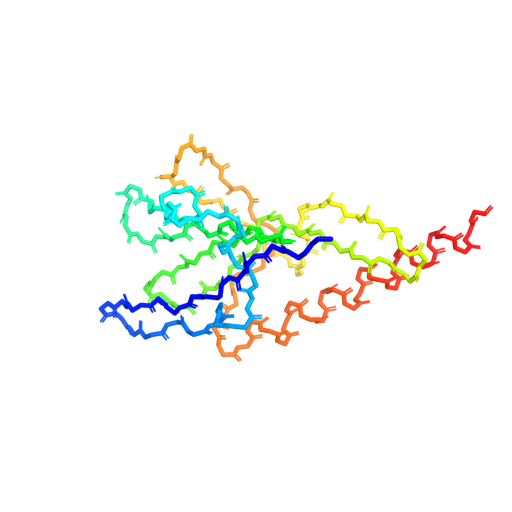 13.896 7.161 -25.001 1.00 80.06 131 ALA A CA 1
ATOM 1066 C C . ALA A 1 131 ? 15.006 8.202 -24.749 1.00 80.06 131 ALA A C 1
ATOM 1068 O O . ALA A 1 131 ? 15.047 9.211 -25.457 1.00 80.06 131 ALA A O 1
ATOM 1069 N N . LEU A 1 132 ? 15.860 7.972 -23.744 1.00 67.88 132 LEU A N 1
ATOM 1070 C CA . LEU A 1 132 ? 17.040 8.777 -23.407 1.00 67.88 132 LEU A CA 1
ATOM 1071 C C . LEU A 1 132 ? 18.282 8.268 -24.149 1.00 67.88 132 LEU A C 1
ATOM 1073 O O . LEU A 1 132 ? 19.098 9.133 -24.538 1.00 67.88 132 LEU A O 1
#

Radius of gyration: 15.33 Å; chains: 1; bounding box: 40×26×43 Å

pLDDT: mean 88.52, std 8.0, range [45.62, 96.62]

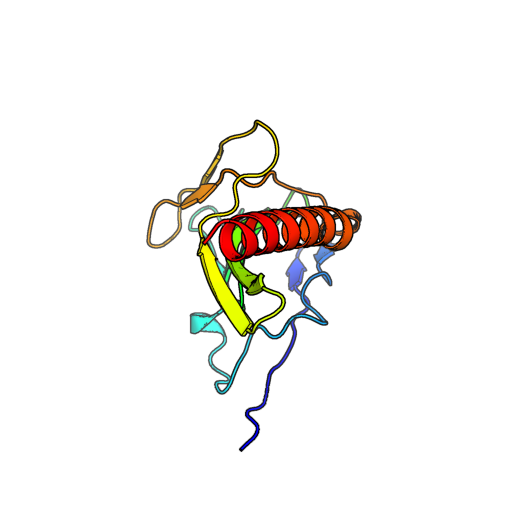Foldseek 3Di:
DDWDFAFDWDQDPQGIQCLRRPFRQDTRDPPCCVAWDAFQVNQWIWGHGPFWIWIAGRNQQWIFTQWGWAAAPVRDTDIDGQADDDDWDWDHRTVDIGIHNGDGHHSVCVCVRVVVSSVVVNVVVVVVVVVD

Secondary structure (DSSP, 8-state):
----EE---EEETTEEE-TTTTS--EES---GGGTEEE-TTSSEEEEE-SSEEEEEETTTTEEEEEEEEEE-TTS-EEEE--B-SS--EEE-SSSS-EEEBS--EETTTHHHHHHHHHHHHHHHHHHHHHT-

Sequence (132 aa):
MGCDAYGMTIKTNFGDIETFKDVPVMIGQTDHSKFVEQSSCKGYLLIKGAFATYIVDIKDQTISVYRATVRGVNNEWCDENPIYGKETCHVQGFSRHYHLQFPFVRKDRFHQVFGDYEALRRRQIQELTNAL